Protein AF-A0AAW1JQ96-F1 (afdb_monomer_lite)

Organism: Saponaria officinalis (NCBI:txid3572)

pLDDT: mean 79.6, std 13.46, range [45.5, 97.44]

Structure (mmCIF, N/CA/C/O backbone):
data_AF-A0AAW1JQ96-F1
#
_entry.id   AF-A0AAW1JQ96-F1
#
loop_
_atom_site.group_PDB
_atom_site.id
_atom_site.type_symbol
_atom_site.label_atom_id
_atom_site.label_alt_id
_atom_site.label_comp_id
_atom_site.label_asym_id
_atom_site.label_entity_id
_atom_site.label_seq_id
_atom_site.pdbx_PDB_ins_code
_atom_site.Cartn_x
_atom_site.Cartn_y
_atom_site.Cartn_z
_atom_site.occupancy
_atom_site.B_iso_or_equiv
_atom_site.auth_seq_id
_atom_site.auth_comp_id
_atom_site.auth_asym_id
_atom_site.auth_atom_id
_atom_site.pdbx_PDB_model_num
ATOM 1 N N . MET A 1 1 ? -43.264 -46.051 17.292 1.00 45.50 1 MET A N 1
ATOM 2 C CA . MET A 1 1 ? -41.897 -45.532 17.524 1.00 45.50 1 MET A CA 1
ATOM 3 C C . MET A 1 1 ? -41.639 -44.406 16.533 1.00 45.50 1 MET A C 1
ATOM 5 O O . MET A 1 1 ? -41.610 -44.716 15.360 1.00 45.50 1 MET A O 1
ATOM 9 N N . THR A 1 2 ? -41.528 -43.150 16.992 1.00 48.19 2 THR A N 1
ATOM 10 C CA . THR A 1 2 ? -40.603 -42.086 16.517 1.00 48.19 2 THR A CA 1
ATOM 11 C C . THR A 1 2 ? -40.966 -40.783 17.241 1.00 48.19 2 THR A C 1
ATOM 13 O O . THR A 1 2 ? -41.840 -40.033 16.812 1.00 48.19 2 THR A O 1
ATOM 16 N N . HIS A 1 3 ? -40.324 -40.524 18.383 1.00 46.53 3 HIS A N 1
ATOM 17 C CA . HIS A 1 3 ? -40.431 -39.240 19.075 1.00 46.53 3 HIS A CA 1
ATOM 18 C C . HIS A 1 3 ? -39.556 -38.204 18.358 1.00 46.53 3 HIS A C 1
ATOM 20 O O . HIS A 1 3 ? -38.335 -38.196 18.520 1.00 46.53 3 HIS A O 1
ATOM 26 N N . SER A 1 4 ? -40.180 -37.315 17.587 1.00 51.38 4 SER A N 1
ATOM 27 C CA . SER A 1 4 ? -39.535 -36.105 17.071 1.00 51.38 4 SER A CA 1
ATOM 28 C C . 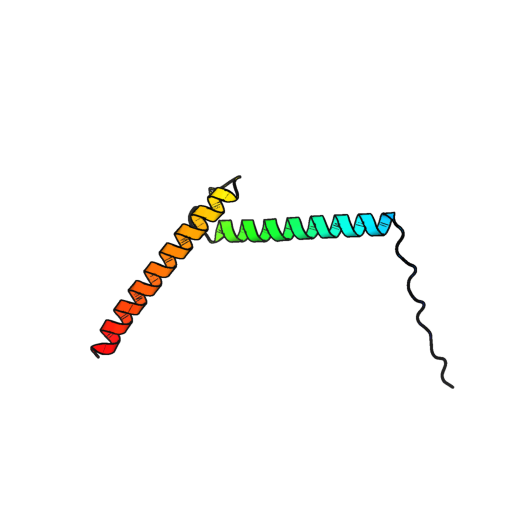SER A 1 4 ? -39.242 -35.149 18.228 1.00 51.38 4 SER A C 1
ATOM 30 O O . SER A 1 4 ? -40.134 -34.472 18.739 1.00 51.38 4 SER A O 1
ATOM 32 N N . ARG A 1 5 ? -37.980 -35.098 18.666 1.00 54.69 5 ARG A N 1
ATOM 33 C CA . ARG A 1 5 ? -37.490 -34.091 19.616 1.00 54.69 5 ARG A CA 1
ATOM 34 C C . ARG A 1 5 ? -37.457 -32.728 18.922 1.00 54.69 5 ARG A C 1
ATOM 36 O O . ARG A 1 5 ? -36.532 -32.426 18.173 1.00 54.69 5 ARG A O 1
ATOM 43 N N . GLY A 1 6 ? -38.476 -31.908 19.167 1.00 57.78 6 GLY A N 1
ATOM 44 C CA . GLY A 1 6 ? -38.471 -30.500 18.788 1.00 57.78 6 GLY A CA 1
ATOM 45 C C . GLY A 1 6 ? -37.415 -29.743 19.592 1.00 57.78 6 GLY A C 1
ATOM 46 O O . GLY A 1 6 ? -37.530 -29.619 20.809 1.00 57.78 6 GLY A O 1
ATOM 47 N N . PHE A 1 7 ? -36.376 -29.241 18.925 1.00 61.41 7 PHE A N 1
ATOM 48 C CA . PHE A 1 7 ? -35.454 -28.284 19.533 1.00 61.41 7 PHE A CA 1
ATOM 49 C C . PHE A 1 7 ? -36.203 -26.967 19.794 1.00 61.41 7 PHE A C 1
ATOM 51 O O . PHE A 1 7 ? -36.770 -26.401 18.853 1.00 61.41 7 PHE A O 1
ATOM 58 N N . PRO A 1 8 ? -36.225 -26.447 21.034 1.00 71.50 8 PRO A N 1
ATOM 59 C CA . PRO A 1 8 ? -36.917 -25.202 21.323 1.00 71.50 8 PRO A CA 1
ATOM 60 C C . PRO A 1 8 ? -36.203 -24.040 20.624 1.00 71.50 8 PRO A C 1
ATOM 62 O O . PRO A 1 8 ? -34.974 -23.931 20.654 1.00 71.50 8 PRO A O 1
ATOM 65 N N . ARG A 1 9 ? -36.979 -23.148 19.995 1.00 65.81 9 ARG A N 1
ATOM 66 C CA . ARG A 1 9 ? -36.448 -21.882 19.474 1.00 65.81 9 ARG A CA 1
ATOM 67 C C . ARG A 1 9 ? -35.815 -21.107 20.635 1.00 65.81 9 ARG A C 1
ATOM 69 O O . ARG A 1 9 ? -36.485 -20.907 21.650 1.00 65.81 9 ARG A O 1
ATOM 76 N N . PRO A 1 10 ? -34.557 -20.650 20.513 1.00 68.69 10 PRO A N 1
ATOM 77 C CA . PRO A 1 10 ? -33.933 -19.879 21.574 1.00 68.69 10 PRO A CA 1
ATOM 78 C C . PRO A 1 10 ? -34.700 -18.564 21.785 1.00 68.69 10 PRO A C 1
ATOM 80 O O . PRO A 1 10 ? -35.142 -17.949 20.807 1.00 68.69 10 PRO A O 1
ATOM 83 N N . PRO A 1 11 ? -34.856 -18.110 23.041 1.00 71.19 11 PRO A N 1
ATOM 84 C CA . PRO A 1 11 ? -35.589 -16.891 23.340 1.00 71.19 11 PRO A CA 1
ATOM 85 C C . PRO A 1 11 ? -34.919 -15.669 22.689 1.00 71.19 11 PRO A C 1
ATOM 87 O O . PRO A 1 11 ? -33.684 -15.611 22.590 1.00 71.19 11 PRO A O 1
ATOM 90 N N . PRO A 1 12 ? -35.704 -14.667 22.251 1.00 71.81 12 PRO A N 1
ATOM 91 C CA . PRO A 1 12 ? -35.161 -13.451 21.669 1.00 71.81 12 PRO A CA 1
ATOM 92 C C . PRO A 1 12 ? -34.243 -12.750 22.675 1.00 71.81 12 PRO A C 1
ATOM 94 O O . PRO A 1 12 ? -34.569 -12.576 23.848 1.00 71.81 12 PRO A O 1
ATOM 97 N N . LEU A 1 13 ? -33.060 -12.349 22.207 1.00 73.25 13 LEU A N 1
ATOM 98 C CA . LEU A 1 13 ? -32.042 -11.728 23.049 1.00 73.25 13 LEU A CA 1
ATOM 99 C C . LEU A 1 13 ? -32.591 -10.466 23.735 1.00 73.25 13 LEU A C 1
ATOM 101 O O . LEU A 1 13 ? -33.180 -9.594 23.082 1.00 73.25 13 LEU A O 1
ATOM 105 N N . SER A 1 14 ? -32.330 -10.330 25.038 1.00 78.75 14 SER A N 1
ATOM 106 C CA . SER A 1 14 ? -32.712 -9.137 25.795 1.00 78.75 14 SER A CA 1
ATOM 107 C C . SER A 1 14 ? -32.132 -7.859 25.154 1.00 78.75 14 SER A C 1
ATOM 109 O O . SER A 1 14 ? -31.071 -7.911 24.514 1.00 78.75 14 SER A O 1
ATOM 111 N N . PRO A 1 15 ? -32.808 -6.702 25.280 1.00 74.75 15 PRO A N 1
ATOM 112 C CA . PRO A 1 15 ? -32.390 -5.445 24.645 1.00 74.75 15 PRO A CA 1
ATOM 113 C C . PRO A 1 15 ? -30.929 -5.072 24.946 1.00 74.75 15 PRO A C 1
ATOM 115 O O . PRO A 1 15 ? -30.164 -4.721 24.046 1.00 74.75 15 PRO A O 1
ATOM 118 N N . LEU A 1 16 ? -30.499 -5.272 26.195 1.00 72.88 16 LEU A N 1
ATOM 119 C CA . LEU A 1 16 ? -29.120 -5.051 26.636 1.00 72.88 16 LEU A CA 1
ATOM 120 C C . LEU A 1 16 ? -28.130 -5.991 25.935 1.00 72.88 16 LEU A C 1
ATOM 122 O O . LEU A 1 16 ? -27.061 -5.571 25.491 1.00 72.88 16 LEU A O 1
ATOM 126 N N . ARG A 1 17 ? -28.499 -7.262 25.750 1.00 72.06 17 ARG A N 1
ATOM 127 C CA . ARG A 1 17 ? -27.652 -8.264 25.087 1.00 72.06 17 ARG A CA 1
ATOM 128 C C . ARG A 1 17 ? -27.486 -7.972 23.589 1.00 72.06 17 ARG A C 1
ATOM 130 O O . ARG A 1 17 ? -26.399 -8.187 23.047 1.00 72.06 17 ARG A O 1
ATOM 137 N N . ARG A 1 18 ? -28.507 -7.394 22.937 1.00 74.69 18 ARG A N 1
ATOM 138 C CA . ARG A 1 18 ? -28.426 -6.881 21.551 1.00 74.69 18 ARG A CA 1
ATOM 139 C C . ARG A 1 18 ? -27.484 -5.684 21.428 1.00 74.69 18 ARG A C 1
ATOM 141 O O . ARG A 1 18 ? -26.649 -5.658 20.520 1.00 74.69 18 ARG A O 1
ATOM 148 N N . LEU A 1 19 ? -27.559 -4.729 22.354 1.00 75.12 19 LEU A N 1
ATOM 149 C CA . LEU A 1 19 ? -26.661 -3.569 22.389 1.00 75.12 19 LEU A CA 1
ATOM 150 C C . LEU A 1 19 ? -25.200 -3.985 22.607 1.00 75.12 19 LEU A C 1
ATOM 152 O O . LEU A 1 19 ? -24.309 -3.527 21.886 1.00 75.12 19 LEU A O 1
ATOM 156 N N . LEU A 1 20 ? -24.952 -4.919 23.527 1.00 76.31 20 LEU A N 1
ATOM 157 C CA . LEU A 1 20 ? -23.616 -5.466 23.771 1.00 76.31 20 LEU A CA 1
ATOM 158 C C . LEU A 1 20 ? -23.068 -6.224 22.552 1.00 76.31 20 LEU A C 1
ATOM 160 O O . LEU A 1 20 ? -21.900 -6.042 22.203 1.00 76.31 20 LEU A O 1
ATOM 164 N N . GLN A 1 21 ? -23.891 -7.018 21.855 1.00 75.31 21 GLN A N 1
ATOM 165 C CA . GLN A 1 21 ? -23.485 -7.661 20.597 1.00 75.31 21 GLN A CA 1
ATOM 166 C C . GLN A 1 21 ? -23.149 -6.642 19.508 1.00 75.31 21 GLN A C 1
ATOM 168 O O . GLN A 1 21 ? -22.125 -6.793 18.837 1.00 75.31 21 GLN A O 1
ATOM 173 N N . ARG A 1 22 ? -23.955 -5.584 19.351 1.00 71.88 22 ARG A N 1
ATOM 174 C CA . ARG A 1 22 ? -23.633 -4.474 18.442 1.00 71.88 22 ARG A CA 1
ATOM 175 C C . ARG A 1 22 ? -22.274 -3.881 18.807 1.00 71.88 22 ARG A C 1
ATOM 177 O O . ARG A 1 22 ? -21.387 -3.842 17.958 1.00 71.88 22 ARG A O 1
ATOM 184 N N . ARG A 1 23 ? -22.062 -3.507 20.071 1.00 71.69 23 ARG A N 1
ATOM 185 C CA . ARG A 1 23 ? -20.807 -2.896 20.542 1.00 71.69 23 ARG A CA 1
ATOM 186 C C . ARG A 1 23 ? -19.589 -3.805 20.324 1.00 71.69 23 ARG A C 1
ATOM 188 O O . ARG A 1 23 ? -18.536 -3.317 19.916 1.00 71.69 23 ARG A O 1
ATOM 195 N N . ARG A 1 24 ? -19.734 -5.123 20.517 1.00 70.81 24 ARG A N 1
ATOM 196 C CA . ARG A 1 24 ? -18.688 -6.117 20.204 1.00 70.81 24 ARG A CA 1
ATOM 197 C C . ARG A 1 24 ? -18.385 -6.190 18.706 1.00 70.81 24 ARG A C 1
ATOM 199 O O . ARG A 1 24 ? -17.213 -6.190 18.339 1.00 70.81 24 ARG A O 1
ATOM 206 N N . ARG A 1 25 ? -19.403 -6.185 17.836 1.00 72.38 25 ARG A N 1
ATOM 207 C CA . ARG A 1 25 ? -19.212 -6.168 16.371 1.00 72.38 25 ARG A CA 1
ATOM 208 C C . ARG A 1 25 ? -18.479 -4.908 15.902 1.00 72.38 25 ARG A C 1
ATOM 210 O O . ARG A 1 25 ? -17.570 -5.009 15.080 1.00 72.38 25 ARG A O 1
ATOM 217 N N . TRP A 1 26 ? -18.821 -3.742 16.454 1.00 66.25 26 TRP A N 1
ATOM 218 C CA . TRP A 1 26 ? -18.140 -2.477 16.150 1.00 66.25 26 TRP A CA 1
ATOM 219 C C . TRP A 1 26 ? -16.664 -2.495 16.571 1.00 66.25 26 TRP A C 1
ATOM 221 O O . TRP A 1 26 ? -15.797 -2.153 15.766 1.00 66.25 26 TRP A O 1
ATOM 231 N N . ARG A 1 27 ? -16.353 -2.976 17.784 1.00 70.00 27 ARG A N 1
ATOM 232 C CA . ARG A 1 27 ? -14.958 -3.154 18.231 1.00 70.00 27 ARG A CA 1
ATOM 233 C C . ARG A 1 27 ? -14.193 -4.159 17.363 1.00 70.00 27 ARG A C 1
ATOM 235 O O . ARG A 1 27 ? -13.052 -3.894 16.999 1.00 70.00 27 ARG A O 1
ATOM 242 N N . GLY A 1 28 ? -14.832 -5.264 16.973 1.00 73.56 28 GLY A N 1
ATOM 243 C CA . GLY A 1 28 ? -14.242 -6.259 16.073 1.00 73.56 28 GLY A CA 1
ATOM 244 C C . GLY A 1 28 ? -13.899 -5.690 14.692 1.00 73.56 28 GLY A C 1
ATOM 245 O O . GLY A 1 28 ? -12.811 -5.945 14.177 1.00 73.56 28 GLY A O 1
ATOM 246 N N . ARG A 1 29 ? -14.781 -4.861 14.112 1.00 75.00 29 ARG A N 1
ATOM 247 C CA . ARG A 1 29 ? -14.508 -4.162 12.843 1.00 75.00 29 ARG A CA 1
ATOM 248 C C . ARG A 1 29 ? -13.351 -3.176 12.969 1.00 75.00 29 ARG A C 1
ATOM 250 O O . ARG A 1 29 ? -12.465 -3.196 12.120 1.00 75.00 29 ARG A O 1
ATOM 257 N N . ARG A 1 30 ? -13.315 -2.372 14.035 1.00 78.69 30 ARG A N 1
ATOM 258 C CA . ARG A 1 30 ? -12.224 -1.413 14.268 1.00 78.69 30 ARG A CA 1
ATOM 259 C C . ARG A 1 30 ? -10.867 -2.116 14.389 1.00 78.69 30 ARG A C 1
ATOM 261 O O . ARG A 1 30 ? -9.935 -1.755 13.680 1.00 78.69 30 ARG A O 1
ATOM 268 N N . GLY A 1 31 ? -10.793 -3.203 15.161 1.00 80.75 31 GLY A N 1
ATOM 269 C CA . GLY A 1 31 ? -9.571 -4.010 15.271 1.00 80.75 31 GLY A CA 1
ATOM 270 C C . GLY A 1 31 ? -9.173 -4.719 13.966 1.00 80.75 31 GLY A C 1
ATOM 271 O O . GLY A 1 31 ? -7.993 -4.953 13.710 1.00 80.75 31 GLY A O 1
ATOM 272 N N . ALA A 1 32 ? -10.128 -5.060 13.095 1.00 85.00 32 ALA A N 1
ATOM 273 C CA . ALA A 1 32 ? -9.816 -5.584 11.763 1.00 85.00 32 ALA A CA 1
ATOM 274 C C . ALA A 1 32 ? -9.207 -4.510 10.845 1.00 85.00 32 ALA A C 1
ATOM 276 O O . ALA A 1 32 ? -8.242 -4.800 10.137 1.00 85.00 32 ALA A O 1
ATOM 277 N N . VAL A 1 33 ? -9.732 -3.283 10.884 1.00 84.88 33 VAL A N 1
ATOM 278 C CA . VAL A 1 33 ? -9.191 -2.144 10.126 1.00 84.88 33 VAL A CA 1
ATOM 279 C C . VAL A 1 33 ? -7.786 -1.798 10.611 1.00 84.88 33 VAL A C 1
ATOM 281 O O . VAL A 1 33 ? -6.874 -1.723 9.795 1.00 84.88 33 VAL A O 1
ATOM 284 N N . GLU A 1 34 ? -7.566 -1.705 11.922 1.00 83.94 34 GLU A N 1
ATOM 285 C CA . GLU A 1 34 ? -6.237 -1.437 12.492 1.00 83.94 34 GLU A CA 1
ATOM 286 C C . GLU A 1 34 ? -5.203 -2.496 12.085 1.00 83.94 34 GLU A C 1
ATOM 288 O O . GLU A 1 34 ? -4.077 -2.156 11.722 1.00 83.94 34 GLU A O 1
ATOM 293 N N . ARG A 1 35 ? -5.580 -3.783 12.057 1.00 86.69 35 ARG A N 1
ATOM 294 C CA . ARG A 1 35 ? -4.696 -4.852 11.557 1.00 86.69 35 ARG A CA 1
ATOM 295 C C . ARG A 1 35 ? -4.352 -4.683 10.077 1.00 86.69 35 ARG A C 1
ATOM 297 O O . ARG A 1 35 ? -3.201 -4.902 9.703 1.00 86.69 35 ARG A O 1
ATOM 304 N N . LYS A 1 36 ? -5.316 -4.283 9.240 1.00 86.81 36 LYS A N 1
ATOM 305 C CA . LYS A 1 36 ? -5.073 -4.002 7.813 1.00 86.81 36 LYS A CA 1
ATOM 306 C C . LYS A 1 36 ? -4.155 -2.794 7.626 1.00 86.81 36 LYS A C 1
ATOM 308 O O . LYS A 1 36 ? -3.216 -2.882 6.844 1.00 86.81 36 LYS A O 1
ATOM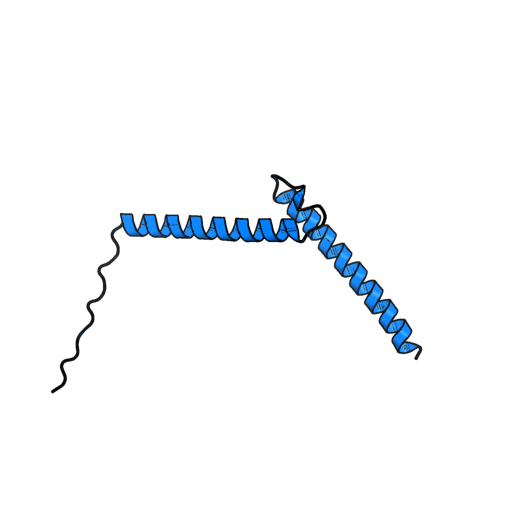 313 N N . VAL A 1 37 ? -4.371 -1.723 8.387 1.00 85.56 37 VAL A N 1
ATOM 314 C CA . VAL A 1 37 ? -3.531 -0.515 8.356 1.00 85.56 37 VAL A CA 1
ATOM 315 C C . VAL A 1 37 ? -2.103 -0.832 8.806 1.00 85.56 37 VAL A C 1
ATOM 317 O O . VAL A 1 37 ? -1.159 -0.480 8.106 1.00 85.56 37 VAL A O 1
ATOM 320 N N . ARG A 1 38 ? -1.922 -1.593 9.894 1.00 85.75 38 ARG A N 1
ATOM 321 C CA . ARG A 1 38 ? -0.592 -2.062 10.333 1.00 85.75 38 ARG A CA 1
ATOM 322 C C . ARG A 1 38 ? 0.099 -2.929 9.285 1.00 85.75 38 ARG A C 1
ATOM 324 O O . ARG A 1 38 ? 1.311 -2.846 9.115 1.00 85.75 38 ARG A O 1
ATOM 331 N N . ARG A 1 39 ? -0.655 -3.776 8.579 1.00 88.31 39 ARG A N 1
ATOM 332 C CA . ARG A 1 39 ? -0.104 -4.581 7.482 1.00 88.31 39 ARG A CA 1
ATOM 333 C C . ARG A 1 39 ? 0.336 -3.695 6.319 1.00 88.31 39 ARG A C 1
ATOM 335 O O . ARG A 1 39 ? 1.422 -3.908 5.798 1.00 88.31 39 ARG A O 1
ATOM 342 N N . LEU A 1 40 ? -0.458 -2.686 5.965 1.00 88.06 40 LEU A N 1
ATOM 343 C CA . LEU A 1 40 ? -0.113 -1.719 4.923 1.00 88.06 40 LEU A CA 1
ATOM 344 C C . LEU A 1 40 ? 1.144 -0.915 5.295 1.00 88.06 40 LEU A C 1
ATOM 346 O O . LEU A 1 40 ? 2.063 -0.832 4.492 1.00 88.06 40 LEU A O 1
ATOM 350 N N . GLN A 1 41 ? 1.258 -0.444 6.540 1.00 86.56 41 GLN A N 1
ATOM 351 C CA . GLN A 1 41 ? 2.461 0.236 7.051 1.00 86.56 41 GLN A CA 1
ATOM 352 C C . GLN A 1 41 ? 3.747 -0.587 6.899 1.00 86.56 41 GLN A C 1
ATOM 354 O O . GLN A 1 41 ? 4.814 -0.013 6.700 1.00 86.56 41 GLN A O 1
ATOM 359 N N . ARG A 1 42 ? 3.663 -1.921 6.994 1.00 87.38 42 ARG A N 1
ATOM 360 C CA . ARG A 1 42 ? 4.815 -2.818 6.803 1.00 87.38 42 ARG A CA 1
ATOM 361 C C . ARG A 1 42 ? 5.172 -3.046 5.336 1.00 87.38 42 ARG A C 1
ATOM 363 O O . ARG A 1 42 ? 6.325 -3.346 5.058 1.00 87.38 42 ARG A O 1
ATOM 370 N N . LEU A 1 43 ? 4.196 -2.956 4.435 1.00 89.38 43 LEU A N 1
ATOM 371 C CA . LEU A 1 43 ? 4.385 -3.207 3.004 1.00 89.38 43 LEU A CA 1
ATOM 372 C C . LEU A 1 43 ? 4.908 -1.978 2.259 1.00 89.38 43 LEU A C 1
ATOM 374 O O . LEU A 1 43 ? 5.682 -2.121 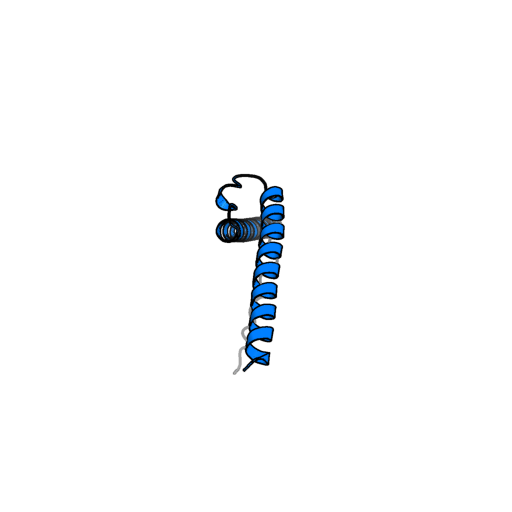1.319 1.00 89.38 43 LEU A O 1
ATOM 378 N N . ILE A 1 44 ? 4.470 -0.784 2.656 1.00 87.62 44 ILE A N 1
ATOM 379 C CA . ILE A 1 44 ? 4.827 0.452 1.961 1.00 87.62 44 ILE A CA 1
ATOM 380 C C . ILE A 1 44 ? 6.183 0.965 2.468 1.00 87.62 44 ILE A C 1
ATOM 382 O O . ILE A 1 44 ? 6.341 1.158 3.679 1.00 87.62 44 ILE A O 1
ATOM 386 N N . PRO A 1 45 ? 7.157 1.240 1.579 1.00 83.38 45 PRO 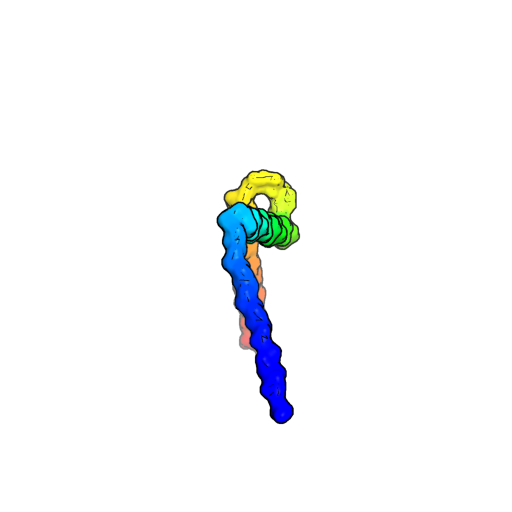A N 1
ATOM 387 C CA . PRO A 1 45 ? 8.410 1.885 1.961 1.00 83.38 45 PRO A CA 1
ATOM 388 C C . PRO A 1 45 ? 8.143 3.216 2.672 1.00 83.38 45 PRO A C 1
ATOM 390 O O . PRO A 1 45 ? 7.385 4.048 2.186 1.00 83.38 45 PRO A O 1
ATOM 393 N N . GLY A 1 46 ? 8.728 3.410 3.857 1.00 81.12 46 GLY A N 1
ATOM 394 C CA . GLY A 1 46 ? 8.471 4.595 4.689 1.00 81.12 46 GLY A CA 1
ATOM 395 C C . GLY A 1 46 ? 7.158 4.560 5.489 1.00 81.12 46 GLY A C 1
ATOM 396 O O . GLY A 1 46 ? 6.968 5.404 6.363 1.00 81.12 46 GLY A O 1
ATOM 397 N N . GLY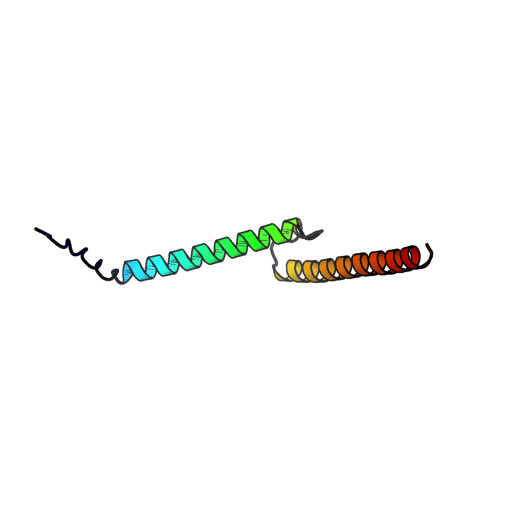 A 1 47 ? 6.298 3.553 5.293 1.00 77.25 47 GLY A N 1
ATOM 398 C CA . GLY A 1 47 ? 5.002 3.417 5.970 1.00 77.25 47 GLY A CA 1
ATOM 399 C C . GLY A 1 47 ? 5.087 3.244 7.493 1.00 77.25 47 GLY A C 1
ATOM 400 O O . GLY A 1 47 ? 4.201 3.707 8.206 1.00 77.25 47 GLY A O 1
ATOM 401 N N . GLN A 1 48 ? 6.171 2.658 8.017 1.00 74.00 48 GLN A N 1
ATOM 402 C CA . GLN A 1 48 ? 6.399 2.530 9.468 1.00 74.00 48 GLN A CA 1
ATOM 403 C C . GLN A 1 48 ? 6.713 3.869 10.150 1.00 74.00 48 GLN A C 1
ATOM 405 O O . GLN A 1 48 ? 6.423 4.028 11.329 1.00 74.00 48 GLN A O 1
ATOM 410 N N . ARG A 1 49 ? 7.258 4.850 9.415 1.00 70.81 49 ARG A N 1
ATOM 411 C CA . ARG A 1 49 ? 7.561 6.189 9.954 1.00 70.81 49 ARG A CA 1
ATOM 412 C C . ARG A 1 49 ? 6.306 7.064 10.070 1.00 70.81 49 ARG A C 1
ATOM 414 O O . ARG A 1 49 ? 6.340 8.119 10.697 1.00 70.81 49 ARG A O 1
ATOM 421 N N . VAL A 1 50 ? 5.178 6.623 9.507 1.00 69.62 50 VAL A N 1
ATOM 422 C CA . VAL A 1 50 ? 3.889 7.321 9.565 1.00 69.62 50 VAL A CA 1
ATOM 423 C C . VAL A 1 50 ? 3.161 6.939 10.857 1.00 69.62 50 VAL A C 1
ATOM 425 O O . VAL A 1 50 ? 2.247 6.115 10.865 1.00 69.62 50 VAL A O 1
ATOM 428 N N . HIS A 1 51 ? 3.592 7.523 11.977 1.00 60.25 51 HIS A N 1
ATOM 429 C CA . HIS A 1 51 ? 3.144 7.118 13.315 1.00 60.25 51 HIS A CA 1
ATOM 430 C C . HIS A 1 51 ? 1.714 7.543 13.701 1.00 60.25 51 HIS A C 1
ATOM 432 O O . HIS A 1 51 ? 1.213 7.037 14.701 1.00 60.25 51 HIS A O 1
ATOM 438 N N . TYR A 1 52 ? 1.024 8.421 12.953 1.00 59.53 52 TYR A N 1
ATOM 439 C CA . TYR A 1 52 ? -0.289 8.914 13.421 1.00 59.53 52 TYR A CA 1
ATOM 440 C C . TYR A 1 52 ? -1.310 9.389 12.371 1.00 59.53 52 TYR A C 1
ATOM 442 O O . TYR A 1 52 ? -2.442 9.684 12.738 1.00 59.53 52 TYR A O 1
ATOM 450 N N . SER A 1 53 ? -0.980 9.466 11.076 1.00 69.56 53 SER A N 1
ATOM 451 C CA . SER A 1 53 ? -1.912 10.008 10.070 1.00 69.56 53 SER A CA 1
ATOM 452 C C . SER A 1 53 ? -2.177 8.998 8.954 1.00 69.56 53 SER A C 1
ATOM 454 O O . SER A 1 53 ? -1.266 8.638 8.207 1.00 69.56 53 SER A O 1
ATOM 456 N N . SER A 1 54 ? -3.426 8.531 8.850 1.00 69.38 54 SER A N 1
ATOM 457 C CA . SER A 1 54 ? -3.883 7.647 7.768 1.00 69.38 54 SER A CA 1
ATOM 458 C C . SER A 1 54 ? -3.679 8.275 6.397 1.00 69.38 54 SER A C 1
ATOM 460 O O . SER A 1 54 ? -3.350 7.575 5.446 1.00 69.38 54 SER A O 1
ATOM 462 N N . ASP A 1 55 ? -3.818 9.593 6.305 1.00 78.31 55 ASP A N 1
ATOM 463 C CA . ASP A 1 55 ? -3.835 10.314 5.033 1.00 78.31 55 ASP A CA 1
ATOM 464 C C . ASP A 1 55 ? -2.459 10.270 4.368 1.00 78.31 55 ASP A C 1
ATOM 466 O O . ASP A 1 55 ? -2.336 9.977 3.180 1.00 78.31 55 ASP A O 1
ATOM 470 N N . LYS A 1 56 ? -1.396 10.410 5.169 1.00 82.88 56 LYS A N 1
ATOM 471 C CA . LYS A 1 56 ? -0.012 10.254 4.701 1.00 82.88 56 LYS A CA 1
ATOM 472 C C . LYS A 1 56 ? 0.287 8.827 4.239 1.00 82.88 56 LYS A C 1
ATOM 474 O O . LYS A 1 56 ? 1.000 8.637 3.258 1.00 82.88 56 LYS A O 1
ATOM 479 N N . LEU A 1 57 ? -0.271 7.820 4.916 1.00 87.56 57 LEU A N 1
ATOM 480 C CA . LEU A 1 57 ? -0.124 6.423 4.504 1.00 87.56 57 LEU A CA 1
ATOM 481 C C . LEU A 1 57 ? -0.764 6.182 3.131 1.00 87.56 57 LEU A C 1
ATOM 483 O O . LEU A 1 57 ? -0.189 5.467 2.311 1.00 87.56 57 LEU A O 1
ATOM 487 N N . TYR A 1 58 ? -1.932 6.776 2.874 1.00 86.25 58 TYR A N 1
ATOM 488 C CA . TYR A 1 58 ? -2.611 6.658 1.584 1.00 86.25 58 TYR A CA 1
ATOM 489 C C . TYR A 1 58 ? -1.808 7.294 0.452 1.00 86.25 58 TYR A C 1
ATOM 491 O O . TYR A 1 58 ? -1.629 6.642 -0.573 1.00 86.25 58 TYR A O 1
ATOM 499 N N . VAL A 1 59 ? -1.264 8.498 0.650 1.00 89.88 59 VAL A N 1
ATOM 500 C CA . VAL A 1 59 ? -0.412 9.158 -0.357 1.00 89.88 59 VAL A CA 1
ATOM 501 C C . VAL A 1 59 ? 0.794 8.284 -0.709 1.00 89.88 59 VAL A C 1
ATOM 503 O O . VAL A 1 59 ? 0.973 7.934 -1.874 1.00 89.88 59 VAL A O 1
ATOM 506 N N . LEU A 1 60 ? 1.539 7.812 0.298 1.00 88.56 60 LEU A N 1
ATOM 507 C CA . LEU A 1 60 ? 2.681 6.914 0.080 1.00 88.56 60 LEU A CA 1
ATOM 508 C C . LEU A 1 60 ? 2.277 5.606 -0.613 1.00 88.56 60 LEU A C 1
ATOM 510 O O . LEU A 1 60 ? 3.031 5.053 -1.411 1.00 88.56 60 LEU A O 1
ATOM 514 N N . THR A 1 61 ? 1.079 5.098 -0.317 1.00 91.44 61 THR A N 1
ATOM 515 C CA . THR A 1 61 ? 0.546 3.897 -0.972 1.00 91.44 61 THR A CA 1
ATOM 516 C C . THR A 1 61 ? 0.311 4.145 -2.459 1.00 91.44 61 THR A C 1
ATOM 518 O O . THR A 1 61 ? 0.694 3.312 -3.279 1.00 91.44 61 THR A O 1
ATOM 521 N N . VAL A 1 62 ? -0.295 5.280 -2.818 1.00 93.94 62 VAL A N 1
ATOM 522 C CA . VAL A 1 62 ? -0.553 5.651 -4.217 1.00 93.94 62 VAL A CA 1
ATOM 523 C C . VAL A 1 62 ? 0.759 5.822 -4.978 1.00 93.94 62 VAL A C 1
ATOM 525 O O . VAL A 1 62 ? 0.923 5.228 -6.045 1.00 93.94 62 VAL A O 1
ATOM 528 N N . GLU A 1 63 ? 1.714 6.554 -4.406 1.00 93.06 63 GLU A N 1
ATOM 529 C CA . GLU A 1 63 ? 3.043 6.745 -4.996 1.00 93.06 63 GLU A CA 1
ATOM 530 C C . GLU A 1 63 ? 3.760 5.410 -5.217 1.00 93.06 63 GLU A C 1
ATOM 532 O O . GLU A 1 63 ? 4.313 5.156 -6.290 1.00 93.06 63 GLU A O 1
ATOM 537 N N . TYR A 1 64 ? 3.710 4.514 -4.228 1.00 94.69 64 TYR A N 1
ATOM 538 C CA . TYR A 1 64 ? 4.365 3.217 -4.332 1.00 94.69 64 TYR A CA 1
ATOM 539 C C . TYR A 1 64 ? 3.706 2.302 -5.373 1.00 94.69 64 TYR A C 1
ATOM 541 O O . TYR A 1 64 ? 4.412 1.656 -6.148 1.00 94.69 64 TYR A O 1
ATOM 549 N N . ILE A 1 65 ? 2.370 2.285 -5.459 1.00 96.06 65 ILE A N 1
ATOM 550 C CA . ILE A 1 65 ? 1.647 1.549 -6.510 1.00 96.06 65 ILE A CA 1
ATOM 551 C C . ILE A 1 65 ? 2.039 2.073 -7.893 1.00 96.06 65 ILE A C 1
ATOM 553 O O . ILE A 1 65 ? 2.290 1.277 -8.801 1.00 96.06 65 ILE A O 1
ATOM 557 N N . LEU A 1 66 ? 2.109 3.395 -8.060 1.00 96.62 66 LEU A N 1
ATOM 558 C CA . LEU A 1 66 ? 2.497 4.006 -9.328 1.00 96.62 66 LEU A CA 1
ATOM 559 C C . LEU A 1 66 ? 3.930 3.621 -9.714 1.00 96.62 66 LEU A C 1
ATOM 561 O O . LEU A 1 66 ? 4.164 3.187 -10.843 1.00 96.62 66 LEU A O 1
ATOM 565 N N . LYS A 1 67 ? 4.868 3.698 -8.763 1.00 95.56 67 LYS A N 1
ATOM 566 C CA . LYS A 1 67 ? 6.262 3.285 -8.965 1.00 95.56 67 LYS A CA 1
ATOM 567 C C . LYS A 1 67 ? 6.365 1.823 -9.399 1.00 95.56 67 LYS A C 1
ATOM 569 O O . LYS A 1 67 ? 7.052 1.530 -10.375 1.00 95.56 67 LYS A O 1
ATOM 574 N N . LEU A 1 68 ? 5.670 0.917 -8.712 1.00 96.56 68 LEU A N 1
ATOM 575 C CA . LEU A 1 68 ? 5.674 -0.507 -9.056 1.00 96.56 68 LEU A CA 1
ATOM 576 C C . LEU A 1 68 ? 5.106 -0.754 -10.456 1.00 96.56 68 LEU A C 1
ATOM 578 O O . LEU A 1 68 ? 5.698 -1.502 -11.229 1.00 96.56 68 LEU A O 1
ATOM 582 N N . ARG A 1 69 ? 3.994 -0.101 -10.813 1.00 97.12 69 ARG A N 1
ATOM 583 C CA . ARG A 1 69 ? 3.411 -0.214 -12.159 1.00 97.12 69 ARG A CA 1
ATOM 584 C C . ARG A 1 69 ? 4.387 0.2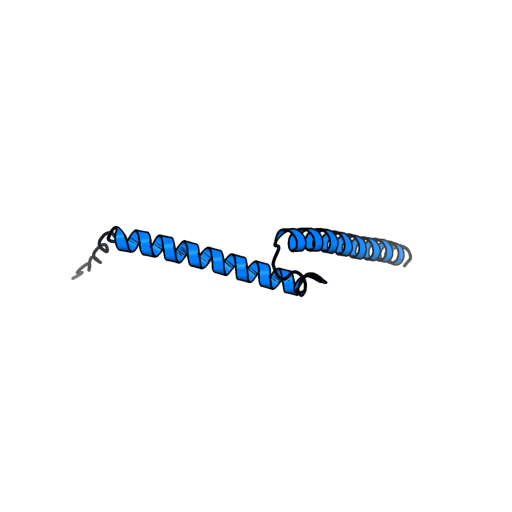35 -13.237 1.00 97.12 69 ARG A C 1
ATOM 586 O O . ARG A 1 69 ? 4.524 -0.450 -14.245 1.00 97.12 69 ARG A O 1
ATOM 593 N N . LEU A 1 70 ? 5.086 1.346 -13.013 1.00 97.38 70 LEU A N 1
ATOM 594 C CA . LEU A 1 70 ? 6.101 1.825 -13.945 1.00 97.38 70 LEU A CA 1
ATOM 595 C C . LEU A 1 70 ? 7.251 0.819 -14.088 1.00 97.38 70 LEU A C 1
ATOM 597 O O . LEU A 1 70 ? 7.619 0.482 -15.209 1.00 97.38 70 LEU A O 1
ATOM 601 N N . GLN A 1 71 ? 7.778 0.299 -12.976 1.00 96.56 71 GLN A N 1
ATOM 602 C CA . GLN A 1 71 ? 8.856 -0.699 -12.990 1.00 96.56 71 GLN A CA 1
ATOM 603 C C . GLN A 1 71 ? 8.454 -1.971 -13.748 1.00 96.56 71 GLN A C 1
ATOM 605 O O . GLN A 1 71 ? 9.212 -2.449 -14.588 1.00 96.56 71 GLN A O 1
ATOM 610 N N . VAL A 1 72 ? 7.249 -2.487 -13.495 1.00 97.44 72 VAL A N 1
ATOM 611 C CA . VAL A 1 72 ? 6.709 -3.663 -14.192 1.00 97.44 72 VAL A CA 1
ATOM 612 C C . VAL A 1 72 ? 6.528 -3.383 -15.682 1.00 97.44 72 VAL A C 1
ATOM 614 O O . VAL A 1 72 ? 6.923 -4.202 -16.505 1.00 97.44 72 VAL A O 1
ATOM 617 N N . ASN A 1 73 ? 5.978 -2.222 -16.045 1.00 96.94 73 ASN A N 1
ATOM 618 C CA . ASN A 1 73 ? 5.781 -1.855 -17.445 1.00 96.94 73 ASN A CA 1
ATOM 619 C C . ASN A 1 73 ? 7.110 -1.714 -18.193 1.00 96.94 73 ASN A C 1
ATOM 621 O O . ASN A 1 73 ? 7.221 -2.200 -19.314 1.00 96.94 73 ASN A O 1
ATOM 625 N N . LEU A 1 74 ? 8.122 -1.095 -17.581 1.00 96.81 74 LEU A N 1
ATOM 626 C CA . LEU A 1 74 ? 9.458 -0.990 -18.169 1.00 96.81 74 LEU A CA 1
ATOM 627 C C . LEU A 1 74 ? 10.071 -2.373 -18.400 1.00 96.81 74 LEU A C 1
ATOM 629 O O . LEU A 1 74 ? 10.489 -2.672 -19.517 1.00 96.81 74 LEU A O 1
ATOM 633 N N . LEU A 1 75 ? 10.067 -3.233 -17.377 1.00 96.75 75 LEU A N 1
ATOM 634 C CA . LEU A 1 75 ? 10.573 -4.604 -17.485 1.00 96.75 75 LEU A CA 1
ATOM 635 C C . LEU A 1 75 ? 9.837 -5.401 -18.564 1.00 96.75 75 LEU A C 1
ATOM 637 O O . LEU A 1 75 ? 10.465 -6.116 -19.338 1.00 96.75 75 LEU A O 1
ATOM 641 N N . HIS A 1 76 ? 8.517 -5.249 -18.650 1.00 95.81 76 HIS A N 1
ATOM 642 C CA . HIS A 1 76 ? 7.707 -5.920 -19.656 1.00 95.81 76 HIS A CA 1
ATOM 643 C C . HIS A 1 76 ? 8.032 -5.432 -21.072 1.00 95.81 76 HIS A C 1
ATOM 645 O O . HIS A 1 76 ? 8.197 -6.251 -21.971 1.00 95.81 76 HIS A O 1
ATOM 651 N N . THR A 1 77 ? 8.171 -4.121 -21.279 1.00 95.69 77 THR A N 1
ATOM 652 C CA . THR A 1 77 ? 8.554 -3.555 -22.581 1.00 95.69 77 THR A CA 1
ATOM 653 C C . THR A 1 77 ? 9.937 -4.032 -23.006 1.00 95.69 77 THR A C 1
ATOM 655 O O . THR A 1 77 ? 10.099 -4.489 -24.134 1.00 95.69 77 THR A O 1
ATOM 658 N N . LEU A 1 78 ? 10.917 -3.999 -22.100 1.00 94.62 78 LEU A N 1
ATOM 659 C CA . LEU A 1 78 ? 12.259 -4.508 -22.379 1.00 94.62 78 LEU A CA 1
ATOM 660 C C . LEU A 1 78 ? 12.223 -6.003 -22.708 1.00 94.62 78 LEU A C 1
ATOM 662 O O . LEU A 1 78 ? 12.763 -6.418 -23.726 1.00 94.62 78 LEU A O 1
ATOM 666 N N . SER A 1 79 ? 11.521 -6.805 -21.906 1.00 95.38 79 SER A N 1
ATOM 667 C CA . SER A 1 79 ? 11.358 -8.240 -22.157 1.00 95.38 79 SER A CA 1
ATOM 668 C C . SER A 1 79 ? 10.732 -8.523 -23.523 1.00 95.38 79 SER A C 1
ATOM 670 O O . SER A 1 79 ? 11.210 -9.419 -24.215 1.00 95.38 79 SER A O 1
ATOM 672 N N . LYS A 1 80 ? 9.727 -7.746 -23.951 1.00 93.19 80 LYS A N 1
ATOM 673 C CA . LYS A 1 80 ? 9.147 -7.871 -25.297 1.00 93.19 80 LYS A CA 1
ATOM 674 C C . LYS A 1 80 ? 10.167 -7.584 -26.388 1.00 93.19 80 LYS A C 1
ATOM 676 O O . LYS A 1 80 ? 10.250 -8.368 -27.320 1.00 93.19 80 LYS A O 1
ATOM 681 N N . ILE A 1 81 ? 10.943 -6.508 -26.253 1.00 93.44 81 ILE A N 1
ATOM 682 C CA . ILE A 1 81 ? 11.975 -6.141 -27.233 1.00 93.44 81 ILE A CA 1
ATOM 683 C C . ILE A 1 81 ? 13.008 -7.266 -27.364 1.00 93.44 81 ILE A C 1
ATOM 685 O O . ILE A 1 81 ? 13.318 -7.681 -28.477 1.00 93.44 81 ILE A O 1
ATOM 689 N N . TYR A 1 82 ? 13.486 -7.813 -26.244 1.00 89.56 82 TYR A N 1
ATOM 690 C CA . TYR A 1 82 ? 14.425 -8.939 -26.263 1.00 89.56 82 TYR A CA 1
ATOM 691 C C . TYR A 1 82 ? 13.801 -10.218 -26.832 1.00 89.56 82 TYR A C 1
ATOM 693 O O . TYR A 1 82 ? 14.448 -10.912 -27.607 1.00 89.56 82 TYR A O 1
ATOM 701 N N . SER A 1 83 ? 12.542 -10.506 -26.497 1.00 85.06 83 SER A N 1
ATOM 702 C CA . SER A 1 83 ? 11.830 -11.691 -26.998 1.00 85.06 83 SER A CA 1
ATOM 703 C C . SER A 1 83 ? 11.433 -11.582 -28.473 1.00 85.06 83 SER A C 1
ATOM 705 O O . SER A 1 83 ? 11.128 -12.596 -29.078 1.00 85.06 83 SER A O 1
ATOM 707 N N . SER A 1 84 ? 11.392 -10.374 -29.045 1.00 79.62 84 SER A N 1
ATOM 708 C CA . SER A 1 84 ? 11.160 -10.163 -30.481 1.00 79.62 84 SER A CA 1
ATOM 709 C C . SER A 1 84 ? 12.437 -10.192 -31.324 1.00 79.62 84 SER A C 1
ATOM 711 O O . SER A 1 84 ? 12.346 -10.181 -32.547 1.00 79.62 84 SER A O 1
ATOM 713 N N . HIS A 1 85 ? 13.613 -10.158 -30.687 1.00 62.19 85 HIS A N 1
ATOM 714 C CA . HIS A 1 85 ? 14.918 -10.095 -31.356 1.00 62.19 85 HIS A CA 1
ATOM 715 C C . HIS A 1 85 ? 15.680 -11.434 -31.353 1.00 62.19 85 HIS A C 1
ATOM 717 O O . HIS A 1 85 ? 16.747 -11.518 -31.965 1.00 62.19 85 HIS A O 1
ATOM 723 N N . MET A 1 86 ? 15.138 -12.439 -30.658 1.00 51.12 86 MET A N 1
ATOM 724 C CA . MET A 1 86 ? 15.515 -13.858 -30.688 1.00 51.12 86 MET A CA 1
ATOM 725 C C . MET A 1 86 ? 14.428 -14.637 -31.427 1.00 51.12 86 MET A C 1
ATOM 727 O O . MET A 1 86 ? 14.777 -15.655 -32.058 1.00 51.12 86 MET A O 1
#

Sequence (86 aa):
MTHSRGFPRPPPLSPLRRLLQRRRRWRGRRGAVERKVRRLQRLIPGGQRVHYSSDKLYVLTVEYILKLRLQVNLLHTLSKIYSSHM

Foldseek 3Di:
DDDDPDDDDDDDDDPVRVVVVVVVVVVVVVVVVVVVLVVLLVVFVCSVVCPDDPVVSVVSVVVVVVVVVVVVVVVVVVVVVVVVVD

Radius of gyration: 26.27 Å; chains: 1; bounding box: 57×56×58 Å

Secondary structure (DSSP, 8-state):
------PPPPPPPPHHHHHHHHHHHHHHHHHHHHHHHHHHHHHSTTGGG--S-HHHHHHHHHHHHHHHHHHHHHHHHHHHHHHHH-